Protein AF-A0A2W7MT21-F1 (afdb_monomer)

Foldseek 3Di:
DVVVVVVVVQLVVLQVLCVLLVHHSVVSVVQQVVQQVVCVVVPPDPPDGDGDDPVVSVVSSVVCVPPNNVCSVVVVVVVVVVVVVCVVVVVVVCVVVDDPD

Organism: NCBI:txid990

Radius of gyration: 14.8 Å; Cα contacts (8 Å, |Δi|>4): 73; chains: 1; bounding box: 36×26×34 Å

Structure (mmCIF, N/CA/C/O backbone):
data_AF-A0A2W7MT21-F1
#
_entry.id   AF-A0A2W7MT21-F1
#
loop_
_atom_site.group_PDB
_atom_site.id
_atom_site.type_symbol
_atom_site.label_atom_id
_atom_site.label_alt_id
_atom_site.label_comp_id
_atom_site.label_asym_id
_atom_site.label_entity_id
_atom_site.label_seq_id
_atom_site.pdbx_PDB_ins_code
_atom_site.Cartn_x
_atom_site.Cartn_y
_atom_site.Cartn_z
_atom_site.occupancy
_atom_site.B_iso_or_equiv
_atom_site.auth_seq_id
_atom_site.auth_comp_id
_atom_site.auth_asym_id
_atom_site.auth_atom_id
_atom_site.pdbx_PDB_model_num
ATOM 1 N N . MET A 1 1 ? 19.233 8.896 -8.390 1.00 63.50 1 MET A N 1
ATOM 2 C CA . MET A 1 1 ? 18.911 9.861 -7.313 1.00 63.50 1 MET A CA 1
ATOM 3 C C . MET A 1 1 ? 17.432 9.838 -6.911 1.00 63.50 1 MET A C 1
ATOM 5 O O . MET A 1 1 ? 17.174 9.771 -5.722 1.00 63.50 1 MET A O 1
ATOM 9 N N . SER A 1 2 ? 16.472 9.802 -7.849 1.00 85.19 2 SER A N 1
ATOM 10 C CA . SER A 1 2 ? 15.022 9.849 -7.542 1.00 85.19 2 SER A CA 1
ATOM 11 C C . SER A 1 2 ? 14.501 8.779 -6.555 1.00 85.19 2 SER A C 1
ATOM 13 O O . SER A 1 2 ? 13.733 9.111 -5.658 1.00 85.19 2 SER A O 1
ATOM 15 N N . GLY A 1 3 ? 14.936 7.516 -6.651 1.00 88.81 3 GLY A N 1
ATOM 16 C CA . GLY A 1 3 ? 14.465 6.472 -5.726 1.00 88.81 3 GLY A CA 1
ATOM 17 C C . GLY A 1 3 ? 14.885 6.707 -4.271 1.00 88.81 3 GLY A C 1
ATOM 18 O O . GLY A 1 3 ? 14.094 6.503 -3.357 1.00 88.81 3 GLY A O 1
ATOM 19 N N . LEU A 1 4 ? 16.107 7.204 -4.055 1.00 92.94 4 LEU A N 1
ATOM 20 C CA . LEU A 1 4 ? 16.641 7.452 -2.715 1.00 92.94 4 LEU A CA 1
ATOM 21 C C . LEU A 1 4 ? 15.943 8.644 -2.049 1.00 92.94 4 LEU A C 1
ATOM 23 O O . LEU A 1 4 ? 15.566 8.569 -0.885 1.00 92.94 4 LEU A O 1
ATOM 27 N N . THR A 1 5 ? 15.722 9.725 -2.806 1.00 93.44 5 THR A N 1
ATOM 28 C CA . THR A 1 5 ? 15.018 10.911 -2.301 1.00 93.44 5 THR A CA 1
ATOM 29 C C . THR A 1 5 ? 13.591 10.577 -1.899 1.00 93.44 5 THR A C 1
ATOM 31 O O . THR A 1 5 ? 13.128 11.033 -0.861 1.00 93.44 5 THR A O 1
ATOM 34 N N . VAL A 1 6 ? 12.902 9.747 -2.684 1.00 92.50 6 VAL A N 1
ATOM 35 C CA . VAL A 1 6 ? 11.518 9.394 -2.368 1.00 92.50 6 VAL A CA 1
ATOM 36 C C . VAL A 1 6 ? 11.438 8.361 -1.243 1.00 92.50 6 VAL A C 1
ATOM 38 O O . VAL A 1 6 ? 10.564 8.477 -0.392 1.00 92.50 6 VAL A O 1
ATOM 41 N N . ALA A 1 7 ? 12.383 7.422 -1.151 1.00 92.00 7 ALA A N 1
ATOM 42 C CA . ALA A 1 7 ? 12.456 6.507 -0.012 1.00 92.00 7 ALA A CA 1
ATOM 43 C C . ALA A 1 7 ? 12.592 7.259 1.325 1.00 92.00 7 ALA A C 1
ATOM 45 O O . ALA A 1 7 ? 11.893 6.933 2.281 1.00 92.00 7 ALA A O 1
ATOM 46 N N . LEU A 1 8 ? 13.433 8.300 1.378 1.00 93.75 8 LEU A N 1
ATOM 47 C CA . LEU A 1 8 ? 13.593 9.129 2.578 1.00 93.75 8 LEU A CA 1
ATOM 48 C C . LEU A 1 8 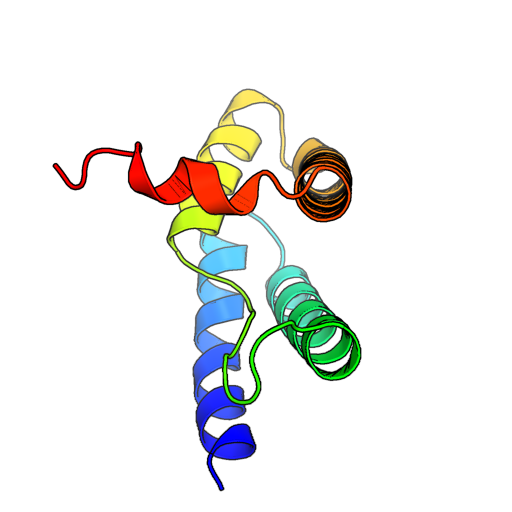? 12.307 9.880 2.959 1.00 93.75 8 LEU A C 1
ATOM 50 O O . LEU A 1 8 ? 12.035 10.040 4.146 1.00 93.75 8 LEU A O 1
ATOM 54 N N . VAL A 1 9 ? 11.508 10.300 1.975 1.00 93.69 9 VAL A N 1
ATOM 55 C CA . VAL A 1 9 ? 10.204 10.948 2.206 1.00 93.69 9 VAL A CA 1
ATOM 56 C C . VAL A 1 9 ? 9.143 9.939 2.664 1.00 93.69 9 VAL A C 1
ATOM 58 O O . VAL A 1 9 ? 8.358 10.252 3.557 1.00 93.69 9 VAL A O 1
ATOM 61 N N . LEU A 1 10 ? 9.148 8.713 2.127 1.00 92.94 10 LEU A N 1
ATOM 62 C CA . LEU A 1 10 ? 8.147 7.693 2.467 1.00 92.94 10 LEU A CA 1
ATOM 63 C C . LEU A 1 10 ? 8.250 7.177 3.906 1.00 92.94 10 LEU A C 1
ATOM 65 O O . LEU A 1 10 ? 7.243 6.738 4.453 1.00 92.94 10 LEU A O 1
ATOM 69 N N . ILE A 1 11 ? 9.442 7.179 4.512 1.00 94.75 11 ILE A N 1
ATOM 70 C CA . ILE A 1 11 ? 9.647 6.651 5.873 1.00 94.75 11 ILE A CA 1
ATOM 71 C C . ILE A 1 11 ? 8.746 7.365 6.898 1.00 94.75 11 ILE A C 1
ATOM 73 O O . ILE A 1 11 ? 7.934 6.686 7.532 1.00 94.75 11 ILE A O 1
ATOM 77 N N . PRO A 1 12 ? 8.831 8.700 7.079 1.00 95.06 12 PRO A N 1
ATOM 78 C CA . PRO A 1 12 ? 7.965 9.397 8.027 1.00 95.06 12 PRO A CA 1
ATOM 79 C C . PRO A 1 12 ? 6.486 9.353 7.616 1.00 95.06 12 PRO A C 1
ATOM 81 O O . PRO A 1 12 ? 5.622 9.250 8.486 1.00 95.06 12 PRO A O 1
ATOM 84 N N . GLU A 1 13 ? 6.182 9.374 6.315 1.00 94.62 13 GLU A N 1
ATOM 85 C CA . GLU A 1 13 ? 4.808 9.324 5.799 1.00 94.62 13 GLU A CA 1
ATOM 86 C C . GLU A 1 13 ? 4.110 7.995 6.141 1.00 94.62 13 GLU A C 1
ATOM 88 O O . GLU A 1 13 ? 3.009 7.981 6.698 1.00 94.62 13 GLU A O 1
ATOM 93 N N . ALA A 1 14 ? 4.778 6.866 5.892 1.00 94.69 14 ALA A N 1
ATOM 94 C CA . ALA A 1 14 ? 4.245 5.539 6.182 1.00 94.69 14 ALA A CA 1
ATOM 95 C C . ALA A 1 14 ? 4.045 5.304 7.687 1.00 94.69 14 ALA A C 1
ATOM 97 O O . ALA A 1 14 ? 3.048 4.701 8.092 1.00 94.69 14 ALA A O 1
ATOM 98 N N . ILE A 1 15 ? 4.967 5.809 8.515 1.00 96.06 15 ILE A N 1
ATOM 99 C CA . ILE A 1 15 ? 4.852 5.762 9.978 1.00 96.06 15 ILE A CA 1
ATOM 100 C C . ILE A 1 15 ? 3.631 6.563 10.442 1.00 96.06 15 ILE A C 1
ATOM 102 O O . ILE A 1 15 ? 2.811 6.042 11.201 1.00 96.06 15 ILE A O 1
ATOM 106 N N . ALA A 1 16 ? 3.478 7.800 9.959 1.00 94.81 16 ALA A N 1
ATOM 107 C CA . ALA A 1 16 ? 2.368 8.668 10.340 1.00 94.81 16 ALA A CA 1
ATOM 108 C C . ALA A 1 16 ? 1.008 8.050 9.978 1.00 94.81 16 ALA A C 1
ATOM 110 O O . ALA A 1 16 ? 0.109 7.997 10.818 1.00 94.81 16 ALA A O 1
ATOM 111 N N . PHE A 1 17 ? 0.860 7.514 8.763 1.00 93.56 17 PHE A N 1
ATOM 112 C CA . PHE A 1 17 ? -0.394 6.890 8.334 1.00 93.56 17 PHE A CA 1
ATOM 113 C C . PHE A 1 17 ? -0.743 5.621 9.111 1.00 93.56 17 PHE A C 1
ATOM 115 O O . PHE A 1 17 ? -1.914 5.421 9.439 1.00 93.56 17 PHE A O 1
ATOM 122 N N . ALA A 1 18 ? 0.247 4.791 9.453 1.00 92.44 18 ALA A N 1
ATOM 123 C CA . ALA A 1 18 ? 0.013 3.622 10.297 1.00 92.44 18 ALA A CA 1
ATOM 124 C C . ALA A 1 18 ? -0.486 4.026 11.692 1.00 92.44 18 ALA A C 1
ATOM 126 O O . ALA A 1 18 ? -1.475 3.475 12.174 1.00 92.44 18 ALA A O 1
ATOM 127 N N . MET A 1 19 ? 0.138 5.037 12.305 1.00 92.19 19 MET A N 1
ATOM 128 C CA . MET A 1 19 ? -0.260 5.525 13.628 1.00 92.19 19 MET A CA 1
ATOM 129 C C . MET A 1 19 ? -1.672 6.117 13.633 1.00 92.19 19 MET A C 1
ATOM 131 O O . MET A 1 19 ? -2.435 5.859 14.562 1.00 92.19 19 MET A O 1
ATOM 135 N N . ILE A 1 20 ? -2.050 6.866 12.591 1.00 90.56 20 ILE A N 1
ATOM 136 C CA . ILE A 1 20 ? -3.408 7.419 12.469 1.00 90.56 20 ILE A CA 1
ATOM 137 C C . ILE A 1 20 ? -4.445 6.287 12.388 1.00 90.56 20 ILE A C 1
ATOM 139 O O . ILE A 1 20 ? -5.500 6.383 13.012 1.00 90.56 20 ILE A O 1
ATOM 143 N N . ALA A 1 21 ? -4.127 5.193 11.688 1.00 87.12 21 ALA A N 1
ATOM 144 C CA . ALA A 1 21 ? -4.967 3.997 11.591 1.00 87.12 21 ALA A CA 1
ATOM 145 C C . ALA A 1 21 ? -4.946 3.092 12.842 1.00 87.12 21 ALA A C 1
ATOM 147 O O . ALA A 1 21 ? -5.571 2.034 12.828 1.00 87.12 21 ALA A O 1
ATOM 148 N N . GLY A 1 22 ? -4.255 3.485 13.920 1.00 87.75 22 GLY A N 1
ATOM 149 C CA . GLY A 1 22 ? -4.155 2.692 15.152 1.00 87.75 22 GLY A CA 1
ATOM 150 C C . GLY A 1 22 ? -3.267 1.448 15.027 1.00 87.75 22 GLY A C 1
ATOM 151 O O . GLY A 1 22 ? -3.364 0.540 15.848 1.00 87.75 22 GLY A O 1
ATOM 152 N N . LEU A 1 23 ? -2.412 1.392 14.003 1.00 89.94 23 LEU A N 1
ATOM 153 C CA . LEU A 1 23 ? -1.463 0.305 13.757 1.00 89.94 23 LEU A CA 1
ATOM 154 C C . LEU A 1 23 ? -0.073 0.654 14.301 1.00 89.94 23 LEU A C 1
ATOM 156 O O . LEU A 1 23 ? 0.277 1.819 14.504 1.00 89.94 23 LEU A O 1
ATOM 160 N N . SER A 1 24 ? 0.770 -0.365 14.484 1.00 93.38 24 SER A N 1
ATOM 161 C CA . SER A 1 24 ? 2.175 -0.143 14.834 1.00 93.38 24 SER A CA 1
ATOM 162 C C . SER A 1 24 ? 2.933 0.551 13.683 1.00 93.38 24 SER A C 1
ATOM 164 O O . SER A 1 24 ? 2.710 0.208 12.517 1.00 93.38 24 SER A O 1
ATOM 166 N N . PRO A 1 25 ? 3.891 1.458 13.970 1.00 94.19 25 PRO A N 1
ATOM 167 C CA . PRO A 1 25 ? 4.720 2.118 12.952 1.00 94.19 25 PRO A CA 1
ATOM 168 C C . PRO A 1 25 ? 5.409 1.154 11.978 1.00 94.19 25 PRO A C 1
ATOM 170 O O . PRO A 1 25 ? 5.519 1.427 10.783 1.00 94.19 25 PRO A O 1
ATOM 173 N N . LEU A 1 26 ? 5.832 -0.006 12.488 1.00 94.75 26 LEU A N 1
ATOM 174 C CA . LEU A 1 26 ? 6.468 -1.055 11.692 1.00 94.75 26 LEU A CA 1
ATOM 175 C C . LEU A 1 26 ? 5.544 -1.574 10.586 1.00 94.75 26 LEU A C 1
ATOM 177 O O . LEU A 1 26 ? 6.013 -1.847 9.486 1.00 94.75 26 LEU A O 1
ATOM 181 N N . THR A 1 27 ? 4.234 -1.643 10.838 1.00 92.44 27 THR A N 1
ATOM 182 C CA . THR A 1 27 ? 3.248 -2.076 9.837 1.00 92.44 27 THR A CA 1
ATOM 183 C C . THR A 1 27 ? 3.247 -1.148 8.623 1.00 92.44 27 THR A C 1
ATOM 185 O O . THR A 1 27 ? 3.217 -1.620 7.487 1.00 92.44 27 THR A O 1
ATOM 188 N N . GLY A 1 28 ? 3.350 0.167 8.848 1.00 92.62 28 GLY A N 1
ATOM 189 C CA . GLY A 1 28 ? 3.451 1.158 7.775 1.00 92.62 28 GLY A CA 1
ATOM 190 C C . GLY A 1 28 ? 4.717 0.985 6.938 1.00 92.62 28 GLY A C 1
ATOM 191 O O . GLY A 1 28 ? 4.648 0.969 5.709 1.00 92.62 28 GLY A O 1
ATOM 192 N N . LEU A 1 29 ? 5.864 0.785 7.594 1.00 94.69 29 LEU A N 1
ATOM 193 C CA . LEU A 1 29 ? 7.143 0.559 6.910 1.00 94.69 29 LEU A CA 1
ATOM 194 C C . LEU A 1 29 ? 7.144 -0.740 6.096 1.00 94.69 29 LEU A C 1
ATOM 196 O O . LEU A 1 29 ? 7.592 -0.737 4.949 1.00 94.69 29 LEU A O 1
ATOM 200 N N . TYR A 1 30 ? 6.595 -1.828 6.644 1.00 93.56 30 TYR A N 1
ATOM 201 C CA . TYR A 1 30 ? 6.449 -3.087 5.911 1.00 93.56 30 TYR A CA 1
ATOM 202 C C . TYR A 1 30 ? 5.533 -2.936 4.697 1.00 93.56 30 TYR A C 1
ATOM 204 O O . TYR A 1 30 ? 5.870 -3.432 3.621 1.00 93.56 30 TYR A O 1
ATOM 212 N N . ALA A 1 31 ? 4.419 -2.211 4.836 1.00 92.56 31 ALA A N 1
ATOM 213 C CA . ALA A 1 31 ? 3.516 -1.936 3.724 1.00 92.56 31 ALA A CA 1
ATOM 214 C C . ALA A 1 31 ? 4.202 -1.113 2.622 1.00 92.56 31 ALA A C 1
ATOM 216 O O . ALA A 1 31 ? 4.126 -1.479 1.450 1.00 92.56 31 ALA A O 1
ATOM 217 N N . ALA A 1 32 ? 4.915 -0.040 2.982 1.00 93.38 32 ALA A N 1
ATOM 218 C CA . ALA A 1 32 ? 5.643 0.799 2.031 1.00 93.38 32 ALA A CA 1
ATOM 219 C C . ALA A 1 32 ? 6.744 0.021 1.291 1.00 93.38 32 ALA A C 1
ATOM 221 O O . ALA A 1 32 ? 6.839 0.104 0.065 1.00 93.38 32 ALA A O 1
ATOM 222 N N . PHE A 1 33 ? 7.535 -0.776 2.017 1.00 93.56 33 PHE A N 1
ATOM 223 C CA . PHE A 1 33 ? 8.576 -1.616 1.426 1.00 93.56 33 PHE A CA 1
ATOM 224 C C . PHE A 1 33 ? 7.991 -2.665 0.473 1.00 93.56 33 PHE A C 1
ATOM 226 O O . PHE A 1 33 ? 8.436 -2.767 -0.670 1.00 93.56 33 PHE A O 1
ATOM 233 N N . MET A 1 34 ? 6.970 -3.412 0.911 1.00 94.12 34 MET A N 1
ATOM 234 C CA . MET A 1 34 ? 6.353 -4.454 0.085 1.00 94.12 34 MET A CA 1
ATOM 235 C C . MET A 1 34 ? 5.673 -3.881 -1.153 1.00 94.12 34 MET A C 1
ATOM 237 O O . MET A 1 34 ? 5.842 -4.427 -2.241 1.00 94.12 34 MET A O 1
ATOM 241 N N . MET A 1 35 ? 4.968 -2.754 -1.027 1.00 93.19 35 MET A N 1
ATOM 242 C CA . MET A 1 35 ? 4.376 -2.079 -2.182 1.00 93.19 35 MET A CA 1
ATOM 243 C C . MET A 1 35 ? 5.444 -1.619 -3.174 1.00 93.19 35 MET A C 1
ATOM 245 O O . MET A 1 35 ? 5.307 -1.885 -4.369 1.00 93.19 35 MET A O 1
ATOM 249 N N . GLY A 1 36 ? 6.528 -0.994 -2.704 1.00 93.06 36 GLY A N 1
ATOM 250 C CA . GLY A 1 36 ? 7.638 -0.587 -3.567 1.00 93.06 36 GLY A CA 1
ATOM 251 C C . GLY A 1 36 ? 8.290 -1.775 -4.280 1.00 93.06 36 GLY A C 1
ATOM 252 O O . GLY A 1 36 ? 8.503 -1.730 -5.490 1.00 93.06 36 GLY A O 1
ATOM 253 N N . PHE A 1 37 ? 8.532 -2.871 -3.558 1.00 93.44 37 PHE A N 1
ATOM 254 C CA . PHE A 1 37 ? 9.112 -4.091 -4.119 1.00 93.44 37 PHE A CA 1
ATOM 255 C C . PHE A 1 37 ? 8.203 -4.729 -5.178 1.00 93.44 37 PHE A C 1
ATOM 257 O O . PHE A 1 37 ? 8.618 -4.899 -6.325 1.00 93.44 37 PHE A O 1
ATOM 264 N N . VAL A 1 38 ? 6.942 -5.011 -4.839 1.00 94.00 38 VAL A N 1
ATOM 265 C CA . VAL A 1 38 ? 5.977 -5.641 -5.756 1.00 94.00 38 VAL A CA 1
ATOM 266 C C . VAL A 1 38 ? 5.752 -4.775 -6.996 1.00 94.00 38 VAL A C 1
ATOM 268 O O . VAL A 1 38 ? 5.796 -5.277 -8.118 1.00 94.00 38 VAL A O 1
ATOM 271 N N . THR A 1 39 ? 5.564 -3.465 -6.832 1.00 93.38 39 THR A N 1
ATOM 272 C CA . THR A 1 39 ? 5.312 -2.571 -7.976 1.00 93.38 39 THR A CA 1
ATOM 273 C C . THR A 1 39 ? 6.551 -2.296 -8.821 1.00 93.38 39 THR A C 1
ATOM 275 O O . THR A 1 39 ? 6.403 -2.006 -10.005 1.00 93.38 39 THR A O 1
ATOM 278 N N . SER A 1 40 ? 7.764 -2.464 -8.288 1.00 93.00 40 SER A N 1
ATOM 279 C CA . SER A 1 40 ? 8.981 -2.406 -9.109 1.00 93.00 40 SER A CA 1
ATOM 280 C C . SER A 1 40 ? 9.084 -3.562 -10.111 1.00 93.00 40 SER A C 1
ATOM 282 O O . SER A 1 40 ? 9.642 -3.377 -11.190 1.00 93.00 40 SER A O 1
ATOM 284 N N . ILE A 1 41 ? 8.512 -4.727 -9.781 1.00 94.62 41 ILE A N 1
ATOM 285 C CA . ILE A 1 41 ? 8.530 -5.927 -10.631 1.00 94.62 41 ILE A CA 1
ATOM 286 C C . ILE A 1 41 ? 7.289 -5.976 -11.533 1.00 94.62 41 ILE A C 1
ATOM 288 O O . ILE A 1 41 ? 7.399 -6.254 -12.725 1.00 94.62 41 ILE A O 1
ATOM 292 N N . PHE A 1 42 ? 6.106 -5.703 -10.972 1.00 93.62 42 PHE A N 1
ATOM 293 C CA . PHE A 1 42 ? 4.810 -5.905 -11.639 1.00 93.62 42 PHE A CA 1
ATOM 294 C C . PHE A 1 42 ? 4.102 -4.605 -12.059 1.00 93.62 42 PHE A C 1
ATOM 296 O O . PHE A 1 42 ? 2.989 -4.645 -12.584 1.00 93.62 42 PHE A O 1
ATOM 303 N N . GLY A 1 43 ? 4.694 -3.437 -11.803 1.00 91.62 43 GLY A N 1
ATOM 304 C CA . GLY A 1 43 ? 4.072 -2.142 -12.076 1.00 91.62 43 GLY A CA 1
ATOM 305 C C . GLY A 1 43 ? 3.901 -1.855 -13.569 1.00 91.62 43 GLY A C 1
ATOM 306 O O . GLY A 1 43 ? 4.799 -2.074 -14.375 1.00 91.62 43 GLY A O 1
ATOM 307 N N . GLY A 1 44 ? 2.749 -1.294 -13.944 1.00 89.12 44 GLY A N 1
ATOM 308 C CA . GLY A 1 44 ? 2.425 -0.992 -15.345 1.00 89.12 44 GLY A CA 1
ATOM 309 C C . GLY A 1 44 ? 3.020 0.310 -15.896 1.00 89.12 44 GLY A C 1
ATOM 310 O O . GLY A 1 44 ? 2.906 0.567 -17.093 1.00 89.12 44 GLY A O 1
ATOM 311 N N . ARG A 1 45 ? 3.621 1.161 -15.051 1.00 92.31 45 ARG A N 1
ATOM 312 C CA . ARG A 1 45 ? 4.191 2.452 -15.466 1.00 92.31 45 ARG A CA 1
ATOM 313 C C . ARG A 1 45 ? 5.519 2.733 -14.754 1.00 92.31 45 ARG A C 1
ATOM 315 O O . ARG A 1 45 ? 5.502 3.066 -13.567 1.00 92.31 45 ARG A O 1
ATOM 322 N N . PRO A 1 46 ? 6.653 2.657 -15.473 1.00 88.75 46 PRO A N 1
ATOM 323 C CA . PRO A 1 46 ? 7.962 2.974 -14.916 1.00 88.75 46 PRO A CA 1
ATOM 324 C C . PRO A 1 46 ? 8.014 4.386 -14.322 1.00 88.75 46 PRO A C 1
ATOM 326 O O . PRO A 1 46 ? 7.458 5.330 -14.887 1.00 88.75 46 PRO A O 1
ATOM 329 N N . GLY A 1 47 ? 8.683 4.524 -13.178 1.00 87.38 47 GLY A N 1
ATOM 330 C CA . GLY A 1 47 ? 8.852 5.800 -12.476 1.00 87.38 47 GLY A CA 1
ATOM 331 C C . GLY A 1 47 ? 7.673 6.228 -11.595 1.00 87.38 47 GLY A C 1
ATOM 332 O O . GLY A 1 47 ? 7.794 7.236 -10.904 1.00 87.38 47 GLY A O 1
ATOM 333 N N . MET A 1 48 ? 6.560 5.483 -11.572 1.00 92.19 48 MET A N 1
ATOM 334 C CA . MET A 1 48 ? 5.514 5.688 -10.564 1.00 92.19 48 MET A CA 1
ATOM 335 C C . MET A 1 48 ? 5.884 5.010 -9.248 1.00 92.19 48 MET A C 1
ATOM 337 O O . MET A 1 48 ? 6.351 3.873 -9.236 1.00 92.19 48 MET A O 1
ATOM 341 N N . ILE A 1 49 ? 5.629 5.701 -8.140 1.00 90.19 49 ILE A N 1
ATOM 342 C CA . ILE A 1 49 ? 5.931 5.218 -6.794 1.00 90.19 49 ILE A CA 1
ATOM 343 C C . ILE A 1 49 ? 4.627 4.807 -6.131 1.00 90.19 49 ILE A C 1
ATOM 345 O O . ILE A 1 49 ? 3.657 5.560 -6.133 1.00 90.19 49 ILE A O 1
ATOM 349 N N . SER A 1 50 ? 4.608 3.590 -5.595 1.00 88.94 50 SER A N 1
ATOM 350 C CA . SER A 1 50 ? 3.469 3.034 -4.870 1.00 88.94 50 SER A CA 1
ATOM 351 C C . SER A 1 50 ? 3.877 2.759 -3.430 1.00 88.94 50 SER A C 1
ATOM 353 O O . SER A 1 50 ? 4.908 2.138 -3.183 1.00 88.94 50 SER A O 1
ATOM 355 N N . GLY A 1 51 ? 3.070 3.223 -2.482 1.00 86.25 51 GLY A N 1
ATOM 356 C CA . GLY A 1 51 ? 3.357 3.121 -1.056 1.00 86.25 51 GLY A CA 1
ATOM 357 C C . GLY A 1 51 ? 2.141 3.477 -0.208 1.00 86.25 51 GLY A C 1
ATOM 358 O O . GLY A 1 51 ? 1.003 3.400 -0.676 1.00 86.25 51 GLY A O 1
ATOM 359 N N . ALA A 1 52 ? 2.384 3.859 1.044 1.00 85.56 52 ALA A N 1
ATOM 360 C CA . ALA A 1 52 ? 1.333 4.310 1.949 1.00 85.56 52 ALA A CA 1
ATOM 361 C C . ALA A 1 52 ? 0.807 5.689 1.511 1.00 85.56 52 ALA A C 1
ATOM 363 O O . ALA A 1 52 ? 1.598 6.580 1.229 1.00 85.56 52 ALA A O 1
ATOM 364 N N . THR A 1 53 ? -0.516 5.864 1.454 1.00 90.69 53 THR A N 1
ATOM 365 C CA . THR A 1 53 ? -1.156 7.140 1.087 1.00 90.69 53 THR A CA 1
ATOM 366 C C . THR A 1 53 ? -2.238 7.514 2.092 1.00 90.69 53 THR A C 1
ATOM 368 O O . THR A 1 53 ? -2.900 6.641 2.665 1.00 90.69 53 THR A O 1
ATOM 371 N N . GLY A 1 54 ? -2.474 8.817 2.258 1.00 89.38 54 GLY A N 1
ATOM 372 C CA . GLY A 1 54 ? -3.497 9.326 3.174 1.00 89.38 54 GLY A CA 1
ATOM 373 C C . GLY A 1 54 ? -4.910 8.857 2.816 1.00 89.38 54 GLY A C 1
ATOM 374 O O . GLY A 1 54 ? -5.692 8.541 3.708 1.00 89.38 54 GLY A O 1
ATOM 375 N N . ALA A 1 55 ? -5.219 8.723 1.521 1.00 91.56 55 ALA A N 1
ATOM 376 C CA . ALA A 1 55 ? -6.521 8.240 1.056 1.00 91.56 55 ALA A CA 1
ATOM 377 C C . ALA A 1 55 ? -6.841 6.833 1.592 1.00 91.56 55 ALA A C 1
ATOM 379 O O . ALA A 1 55 ? -7.934 6.597 2.102 1.00 91.56 55 ALA A O 1
ATOM 380 N N . VAL A 1 56 ? -5.871 5.914 1.538 1.00 92.12 56 VAL A N 1
ATOM 381 C CA . VAL A 1 56 ? -6.036 4.561 2.089 1.00 92.12 56 VAL A CA 1
ATOM 382 C C . VAL A 1 56 ? -6.056 4.600 3.617 1.00 92.12 56 VAL A C 1
ATOM 384 O O . VAL A 1 56 ? -6.893 3.937 4.226 1.00 92.12 56 VAL A O 1
ATOM 387 N N . ALA A 1 57 ? -5.197 5.409 4.245 1.00 92.31 57 ALA A N 1
ATOM 388 C CA . ALA A 1 57 ? -5.141 5.53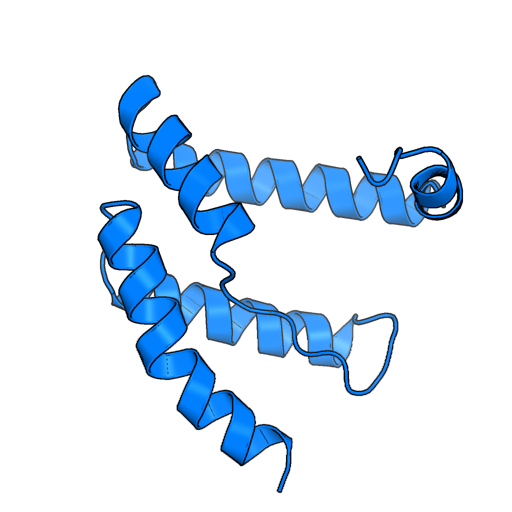3 5.701 1.00 92.31 57 ALA A CA 1
ATOM 389 C C . ALA A 1 57 ? -6.494 5.950 6.301 1.00 92.31 57 ALA A C 1
ATOM 391 O O . ALA A 1 57 ? -6.958 5.320 7.246 1.00 92.31 57 ALA A O 1
ATOM 392 N N . VAL A 1 58 ? -7.172 6.946 5.716 1.00 92.94 58 VAL A N 1
ATOM 393 C CA . VAL A 1 58 ? -8.495 7.409 6.177 1.00 92.94 58 VAL A CA 1
ATOM 394 C C . VAL A 1 58 ? -9.543 6.292 6.117 1.00 92.94 58 VAL A C 1
ATOM 396 O O . VAL A 1 58 ? -10.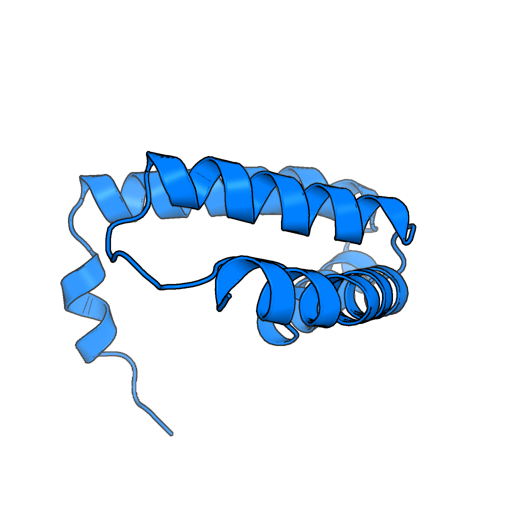325 6.130 7.056 1.00 92.94 58 VAL A 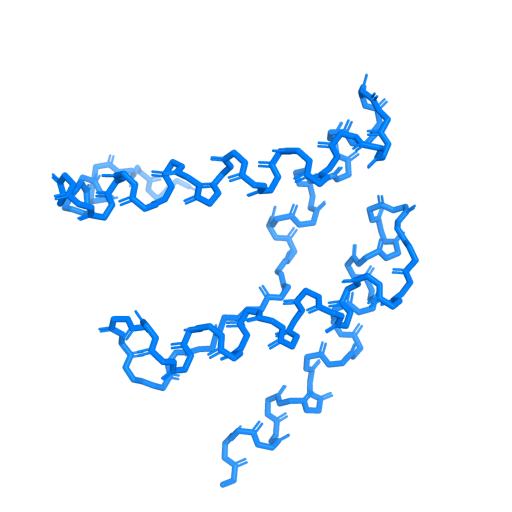O 1
ATOM 399 N N . VAL A 1 59 ? -9.537 5.479 5.057 1.00 93.62 59 VAL A N 1
ATOM 400 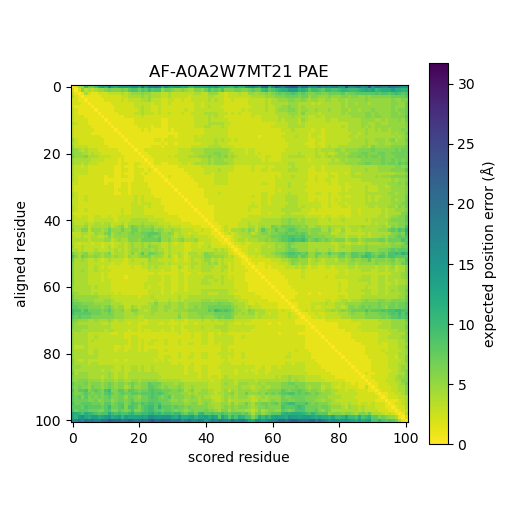C CA . VAL A 1 59 ? -10.446 4.326 4.932 1.00 93.62 59 VAL A CA 1
ATOM 401 C C . VAL A 1 59 ? -10.131 3.261 5.986 1.00 93.62 59 VAL A C 1
ATOM 403 O O . VAL A 1 59 ? -11.045 2.748 6.632 1.00 93.62 59 VAL A O 1
ATOM 406 N N . LEU A 1 60 ? -8.847 2.962 6.215 1.00 92.94 60 LEU A N 1
ATOM 407 C CA . LEU A 1 60 ? -8.428 1.996 7.235 1.00 92.94 60 LEU A CA 1
ATOM 408 C C . LEU A 1 60 ? -8.781 2.454 8.653 1.00 92.94 60 LEU A C 1
ATOM 410 O O . LEU A 1 60 ? -9.195 1.630 9.460 1.00 92.94 60 LEU A O 1
ATO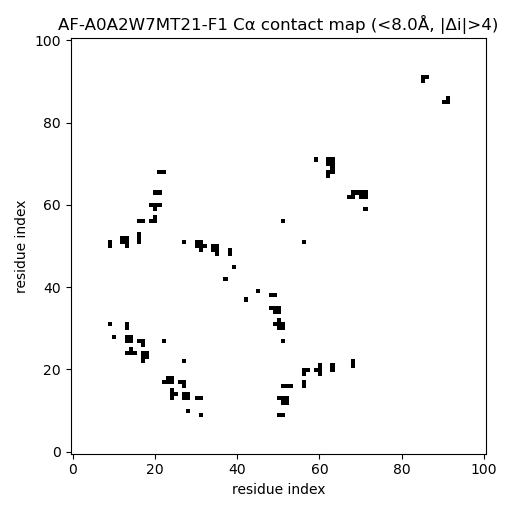M 414 N N . VAL A 1 61 ? -8.695 3.754 8.948 1.00 93.12 61 VAL A N 1
ATOM 415 C CA . VAL A 1 61 ? -9.144 4.328 10.230 1.00 93.12 61 VAL A CA 1
ATOM 416 C C . VAL A 1 61 ? -10.633 4.080 10.443 1.00 93.12 61 VAL A C 1
ATOM 418 O O . VAL A 1 61 ? -11.047 3.662 11.524 1.00 93.12 61 VAL A O 1
ATOM 421 N N . ALA A 1 62 ? -11.453 4.347 9.423 1.00 93.50 62 ALA A N 1
ATOM 422 C CA . ALA A 1 62 ? -12.895 4.135 9.502 1.00 93.50 62 ALA A CA 1
ATOM 423 C C . ALA A 1 62 ? -13.240 2.647 9.691 1.00 93.50 62 ALA A C 1
ATOM 425 O O . ALA A 1 62 ? -14.114 2.307 10.494 1.00 93.50 62 ALA A O 1
ATOM 426 N N . LEU A 1 63 ? -12.516 1.753 9.010 1.00 94.00 63 LEU A N 1
ATOM 427 C CA . LEU A 1 63 ? -12.649 0.307 9.181 1.00 94.00 63 LEU A CA 1
ATOM 428 C C . LEU A 1 63 ? -12.248 -0.138 10.594 1.00 94.00 63 LEU A C 1
ATOM 430 O O . LEU A 1 63 ? -13.021 -0.822 11.258 1.00 94.00 63 LEU A O 1
ATOM 434 N N . ALA A 1 64 ? -11.081 0.293 11.077 1.00 91.06 64 ALA A N 1
ATOM 435 C CA . ALA A 1 64 ? -10.571 -0.059 12.400 1.00 91.06 64 ALA A CA 1
ATOM 436 C C . ALA A 1 64 ? -11.555 0.339 13.506 1.00 91.06 64 ALA A C 1
ATOM 438 O O . ALA A 1 64 ? -11.804 -0.430 14.429 1.00 91.06 64 ALA A O 1
ATOM 439 N N . LYS A 1 65 ? -12.165 1.524 13.377 1.00 90.88 65 LYS A N 1
ATOM 440 C CA . LYS A 1 65 ? -13.172 2.022 14.322 1.00 90.88 65 LYS A CA 1
ATOM 441 C C . LYS A 1 65 ? -14.485 1.243 14.290 1.00 90.88 65 LYS A C 1
ATOM 443 O O . LYS A 1 65 ? -15.176 1.214 15.301 1.00 90.88 65 LYS A O 1
ATOM 448 N N . SER A 1 66 ? -14.854 0.669 13.147 1.00 93.81 66 SER A N 1
ATOM 449 C CA . SER A 1 66 ? -16.145 -0.011 12.976 1.00 93.81 66 SER A CA 1
ATOM 450 C C . SER A 1 66 ? -16.080 -1.519 13.227 1.00 93.81 66 SER A C 1
ATOM 452 O O . SER A 1 66 ? -17.039 -2.069 13.757 1.00 93.81 66 SER A O 1
ATOM 454 N N . HIS A 1 67 ? -14.974 -2.180 12.874 1.00 91.25 67 HIS A N 1
ATOM 455 C CA . HIS A 1 67 ? -14.847 -3.646 12.914 1.00 91.25 67 HIS A CA 1
ATOM 456 C C . HIS A 1 67 ? -13.652 -4.147 13.739 1.00 91.25 67 HIS A C 1
ATOM 458 O O . HIS A 1 67 ? -13.585 -5.335 14.037 1.00 91.25 67 HIS A O 1
ATOM 464 N N . GLY A 1 68 ? -12.729 -3.261 14.123 1.00 88.12 68 GLY A N 1
ATOM 465 C CA . GLY A 1 68 ? -11.477 -3.610 14.795 1.00 88.12 68 GLY A CA 1
ATOM 4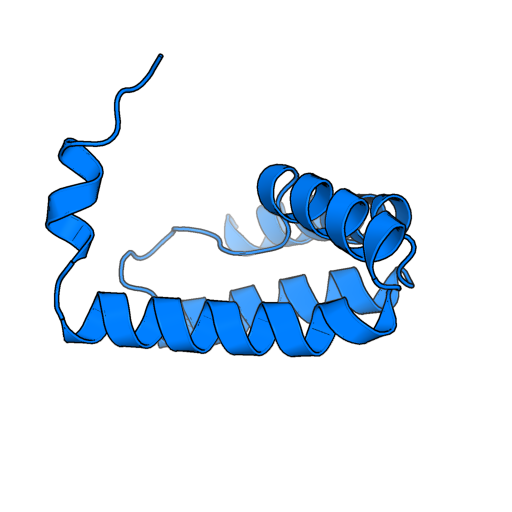66 C C . GLY A 1 68 ? -10.270 -3.638 13.843 1.00 88.12 68 GLY A C 1
ATOM 467 O O . GLY A 1 68 ? -10.421 -3.860 12.634 1.00 88.12 68 GLY A O 1
ATOM 468 N N . PRO A 1 69 ? -9.052 -3.376 14.352 1.00 85.38 69 PRO A N 1
ATOM 469 C CA . PRO A 1 69 ? -7.827 -3.348 13.549 1.00 85.38 69 PRO A CA 1
ATOM 470 C C . PRO A 1 69 ? -7.445 -4.717 12.960 1.00 85.38 69 PRO A C 1
ATOM 472 O O . PRO A 1 69 ? -6.729 -4.780 11.961 1.00 85.38 69 PRO A O 1
ATOM 475 N N . GLU A 1 70 ? -7.948 -5.816 13.518 1.00 88.81 70 GLU A N 1
ATOM 476 C CA . GLU A 1 70 ? -7.672 -7.187 13.073 1.00 88.81 70 GLU A CA 1
ATOM 477 C C . GLU A 1 70 ? -8.200 -7.445 11.651 1.00 88.81 70 GLU A C 1
ATOM 479 O O . GLU A 1 70 ? -7.608 -8.207 10.882 1.00 88.81 70 GLU A O 1
ATOM 484 N N . TYR A 1 71 ? -9.277 -6.754 11.259 1.00 91.62 71 TYR A N 1
ATOM 485 C CA . TYR A 1 71 ? -9.890 -6.874 9.932 1.00 91.62 71 TYR A CA 1
ATOM 486 C C . TYR A 1 71 ? -9.137 -6.123 8.830 1.00 91.62 71 TYR A C 1
ATOM 488 O O . TYR A 1 71 ? -9.412 -6.332 7.642 1.00 91.62 71 TYR A O 1
ATOM 496 N N . ILE A 1 72 ? -8.170 -5.270 9.184 1.00 91.19 72 ILE A N 1
ATOM 497 C CA . ILE A 1 72 ? -7.396 -4.490 8.211 1.00 91.19 72 ILE A CA 1
ATOM 498 C C . ILE A 1 72 ? -6.638 -5.419 7.267 1.00 91.19 72 ILE A C 1
ATOM 500 O O . ILE A 1 72 ? -6.697 -5.240 6.052 1.00 91.19 72 ILE A O 1
ATOM 504 N N . PHE A 1 73 ? -5.973 -6.443 7.805 1.00 90.44 73 PHE A N 1
ATOM 505 C CA . PHE A 1 73 ? -5.194 -7.371 6.989 1.00 90.44 73 PHE A CA 1
ATOM 506 C C . PHE A 1 73 ? -6.078 -8.118 5.981 1.00 90.44 73 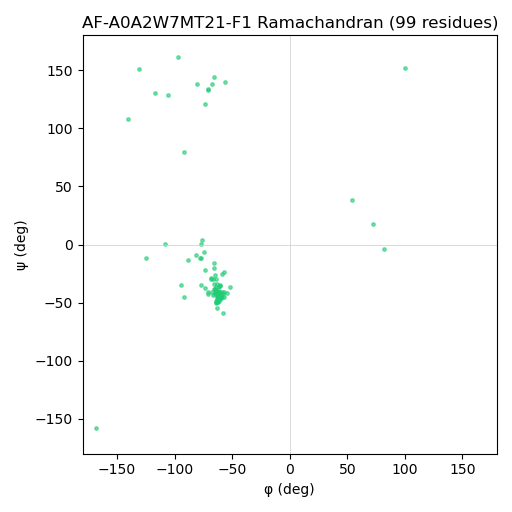PHE A C 1
ATOM 508 O O . PHE A 1 73 ? -5.788 -8.118 4.785 1.00 90.44 73 PHE A O 1
ATOM 515 N N . ALA A 1 74 ? -7.202 -8.678 6.442 1.00 94.12 74 ALA A N 1
ATOM 516 C CA . ALA A 1 74 ? -8.162 -9.365 5.578 1.00 94.12 74 ALA A CA 1
ATOM 517 C C . ALA A 1 74 ? -8.715 -8.438 4.481 1.00 94.12 74 ALA A C 1
ATOM 519 O O . ALA A 1 74 ? -8.817 -8.835 3.319 1.00 94.12 74 ALA A O 1
ATOM 520 N N . THR A 1 75 ? -9.005 -7.182 4.827 1.00 94.56 75 THR A N 1
ATOM 521 C CA . THR A 1 75 ? -9.524 -6.187 3.880 1.00 94.56 75 THR A CA 1
ATOM 522 C C . THR A 1 75 ? -8.490 -5.800 2.828 1.00 94.56 75 THR A C 1
ATOM 524 O O . THR A 1 75 ? -8.832 -5.694 1.652 1.00 94.56 75 THR A O 1
ATOM 527 N N . VAL A 1 76 ? -7.219 -5.631 3.208 1.00 93.06 76 VAL A N 1
ATOM 528 C CA . VAL A 1 76 ? -6.132 -5.325 2.262 1.00 93.06 76 VAL A CA 1
ATOM 529 C C . VAL A 1 76 ? -5.906 -6.486 1.294 1.00 93.06 76 VAL A C 1
ATOM 531 O O . VAL A 1 76 ? -5.772 -6.258 0.091 1.00 93.06 76 VAL A O 1
ATOM 534 N N . VAL A 1 77 ? -5.926 -7.728 1.785 1.00 94.81 77 VAL A N 1
ATOM 535 C CA . VAL A 1 77 ? -5.826 -8.923 0.931 1.00 94.81 77 VAL A CA 1
ATOM 536 C C . VAL A 1 77 ? -7.000 -8.988 -0.048 1.00 94.81 77 VAL A C 1
ATOM 538 O O . VAL A 1 77 ? -6.793 -9.175 -1.248 1.00 94.81 77 VAL A O 1
ATOM 541 N N . LEU A 1 78 ? -8.227 -8.766 0.433 1.00 96.94 78 LEU A N 1
ATOM 542 C CA . LEU A 1 78 ? -9.422 -8.721 -0.410 1.00 96.94 78 LEU A CA 1
ATOM 543 C C . LEU A 1 78 ? -9.340 -7.615 -1.470 1.00 96.94 78 LEU A C 1
ATOM 545 O O . LEU A 1 78 ? -9.610 -7.868 -2.644 1.00 96.94 78 LEU A O 1
ATOM 549 N N . ALA A 1 79 ? -8.916 -6.410 -1.085 1.00 95.88 79 ALA A N 1
ATOM 550 C CA . ALA A 1 79 ? -8.719 -5.298 -2.007 1.00 95.88 79 ALA A CA 1
ATOM 551 C C . ALA A 1 79 ? -7.679 -5.636 -3.087 1.00 95.88 79 ALA A C 1
ATOM 553 O O . ALA A 1 79 ? -7.919 -5.367 -4.264 1.00 95.88 79 ALA A O 1
ATOM 554 N N . GLY A 1 80 ? -6.569 -6.282 -2.717 1.00 94.88 80 GLY A N 1
ATOM 555 C CA . GLY A 1 80 ? -5.559 -6.762 -3.664 1.00 94.88 80 GLY A CA 1
ATOM 556 C C . GLY A 1 80 ? -6.120 -7.783 -4.657 1.00 94.88 80 GLY A C 1
ATOM 557 O O . GLY A 1 80 ? -5.894 -7.659 -5.861 1.00 94.88 80 GLY A O 1
ATOM 558 N N . MET A 1 81 ? -6.926 -8.744 -4.192 1.00 97.44 81 MET A N 1
ATOM 559 C CA . MET A 1 81 ? -7.604 -9.700 -5.081 1.00 97.44 81 MET A CA 1
ATOM 560 C C . MET A 1 81 ? -8.544 -8.994 -6.065 1.00 97.44 81 MET A C 1
ATOM 562 O O . MET A 1 81 ? -8.518 -9.286 -7.262 1.00 97.44 81 MET A O 1
ATOM 566 N N . ILE A 1 82 ? -9.328 -8.022 -5.589 1.00 97.00 82 ILE A N 1
ATOM 567 C CA . ILE A 1 82 ? -10.214 -7.217 -6.441 1.00 97.00 82 ILE A CA 1
ATOM 568 C C . ILE A 1 82 ? -9.403 -6.416 -7.471 1.00 97.00 82 ILE A C 1
ATOM 570 O O . ILE A 1 82 ? -9.785 -6.368 -8.641 1.00 97.00 82 ILE A O 1
ATOM 574 N N . GLN A 1 83 ? -8.265 -5.831 -7.081 1.00 95.31 83 GLN A N 1
ATOM 575 C CA . GLN A 1 83 ? -7.375 -5.103 -7.994 1.00 95.31 83 GLN A CA 1
ATOM 576 C C . GLN A 1 83 ? -6.801 -6.011 -9.089 1.00 95.31 83 GLN A C 1
ATOM 578 O O . GLN A 1 83 ? -6.807 -5.631 -10.262 1.00 95.31 83 GLN A O 1
ATOM 583 N N . VAL A 1 84 ? -6.356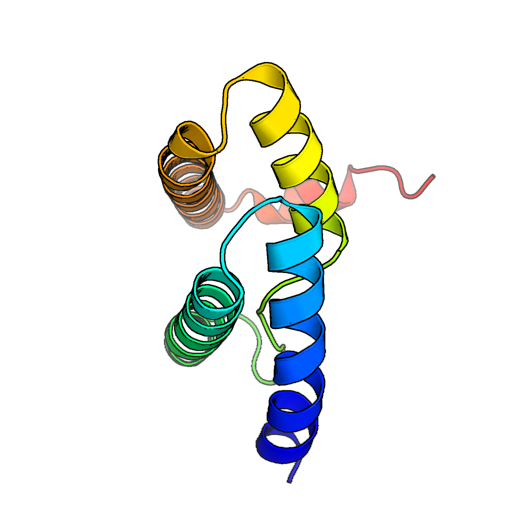 -7.221 -8.735 1.00 95.19 84 VAL A N 1
ATOM 584 C CA . VAL A 1 84 ? -5.859 -8.210 -9.706 1.00 95.19 84 VAL A CA 1
ATOM 585 C C . VAL A 1 84 ? -6.966 -8.616 -10.679 1.00 95.19 84 VAL A C 1
ATOM 587 O O . VAL A 1 84 ? -6.750 -8.590 -11.891 1.00 95.19 84 VAL A O 1
ATOM 590 N N . LEU A 1 85 ? -8.171 -8.913 -10.180 1.00 96.94 85 LEU A N 1
ATOM 591 C CA . LEU A 1 85 ? -9.328 -9.242 -11.020 1.00 96.94 85 LEU A CA 1
ATOM 592 C C . LEU A 1 85 ? -9.688 -8.093 -11.970 1.00 96.94 85 LEU A C 1
ATOM 594 O O . LEU A 1 85 ? -9.882 -8.318 -13.166 1.00 96.94 85 LEU A O 1
ATOM 598 N N . ALA A 1 86 ? -9.715 -6.855 -11.473 1.00 96.12 86 ALA A N 1
ATOM 599 C CA . ALA A 1 86 ? -9.964 -5.675 -12.296 1.00 96.12 86 ALA A CA 1
ATOM 600 C C . ALA A 1 86 ? -8.888 -5.480 -13.382 1.00 96.12 86 ALA A C 1
ATOM 602 O O . ALA A 1 86 ? -9.211 -5.072 -14.504 1.00 96.12 86 ALA A O 1
ATOM 603 N N . GLY A 1 87 ? -7.629 -5.809 -13.070 1.00 94.25 87 GLY A N 1
ATOM 604 C CA . GLY A 1 87 ? -6.516 -5.827 -14.019 1.00 94.25 87 GLY A CA 1
ATOM 605 C C . GLY A 1 87 ? -6.697 -6.871 -15.124 1.00 94.25 87 GLY A C 1
ATOM 606 O O . GLY A 1 87 ? -6.628 -6.527 -16.306 1.00 94.25 87 GLY A O 1
ATOM 607 N N . VAL A 1 88 ? -7.008 -8.120 -14.758 1.00 95.44 88 VAL A N 1
ATOM 608 C CA . VAL A 1 88 ? -7.236 -9.232 -15.707 1.00 95.44 88 VAL A CA 1
ATOM 609 C C . VAL A 1 88 ? -8.432 -8.953 -16.621 1.00 95.44 88 VAL A C 1
ATOM 611 O O . VAL A 1 88 ? -8.353 -9.161 -17.832 1.00 95.44 88 VAL A O 1
ATOM 614 N N . LEU A 1 89 ? -9.515 -8.403 -16.069 1.00 96.62 89 LEU A N 1
ATOM 615 C CA . LEU A 1 89 ? -10.722 -8.027 -16.815 1.00 96.62 89 LEU A CA 1
ATOM 616 C C . LEU A 1 89 ? -10.572 -6.715 -17.614 1.00 96.62 89 LEU A C 1
ATOM 618 O O . LEU A 1 89 ? -11.514 -6.291 -18.286 1.00 96.62 89 LEU A O 1
ATOM 622 N N . LYS A 1 90 ? -9.402 -6.058 -17.566 1.00 93.12 90 LYS A N 1
ATOM 623 C CA . LYS A 1 90 ? -9.104 -4.787 -18.256 1.00 93.12 90 LYS A CA 1
ATOM 624 C C . LYS A 1 90 ? -10.115 -3.674 -17.938 1.00 93.12 90 LYS A C 1
ATOM 626 O O . LYS A 1 90 ? -10.453 -2.853 -18.799 1.00 93.12 90 LYS A O 1
ATOM 631 N N . LEU A 1 91 ? -10.575 -3.609 -16.686 1.00 94.12 91 LEU A N 1
ATOM 632 C CA . LEU A 1 91 ? -11.572 -2.629 -16.233 1.00 94.12 91 LEU A CA 1
ATOM 633 C C . LEU A 1 91 ? -11.004 -1.209 -16.066 1.00 94.12 91 LEU A C 1
ATOM 635 O O . LEU A 1 91 ? -11.764 -0.261 -15.887 1.00 94.12 91 LEU A O 1
ATOM 639 N N . GLY A 1 92 ? -9.688 -1.018 -16.201 1.00 88.25 92 GLY A N 1
ATOM 640 C CA . GLY A 1 92 ? -9.040 0.291 -16.051 1.00 88.25 92 GLY A CA 1
ATOM 641 C C . GLY A 1 92 ? -9.575 1.388 -16.984 1.00 88.25 92 GLY A C 1
ATOM 642 O O . GLY A 1 92 ? -9.509 2.563 -16.641 1.00 88.25 92 GLY A O 1
ATOM 643 N N . LYS A 1 93 ? -10.177 1.041 -18.132 1.00 90.44 93 LYS A N 1
ATOM 644 C CA . LYS A 1 93 ? -10.800 2.021 -19.047 1.00 90.44 93 LYS A CA 1
ATOM 645 C C . LYS A 1 93 ? -12.009 2.746 -18.442 1.00 90.44 93 LYS A C 1
ATOM 647 O O . LYS A 1 93 ? -12.297 3.872 -18.844 1.00 90.44 93 LYS A O 1
ATOM 652 N N . PHE A 1 94 ? -12.691 2.126 -17.476 1.00 92.56 94 PHE A N 1
ATOM 653 C CA . PHE A 1 94 ? -13.891 2.681 -16.848 1.00 92.56 94 PHE A CA 1
ATOM 654 C C . PHE A 1 94 ? -13.584 3.781 -15.830 1.00 92.56 94 PHE A C 1
ATOM 656 O O . PHE A 1 94 ? -14.491 4.522 -15.469 1.00 92.56 94 PHE A O 1
ATOM 663 N N . ILE A 1 95 ? -12.317 3.970 -15.435 1.00 91.44 95 ILE A N 1
ATOM 664 C CA . ILE A 1 95 ? -11.927 5.076 -14.546 1.00 91.44 95 ILE A CA 1
ATOM 665 C C . ILE A 1 95 ? -12.285 6.448 -15.137 1.00 91.44 95 ILE A C 1
ATOM 667 O O . ILE A 1 95 ? -12.541 7.389 -14.399 1.00 91.44 95 ILE A O 1
ATOM 671 N N . ARG A 1 96 ? -12.376 6.548 -16.472 1.00 90.25 96 ARG A N 1
ATOM 672 C CA . ARG A 1 96 ? -12.791 7.767 -17.186 1.00 90.25 96 ARG A CA 1
ATOM 673 C C . ARG A 1 96 ? -14.246 8.170 -16.923 1.00 90.25 96 ARG A C 1
ATOM 675 O O . ARG A 1 96 ? -14.616 9.283 -17.268 1.00 90.25 96 ARG A O 1
ATOM 682 N N . LEU A 1 97 ? -15.063 7.269 -16.374 1.00 94.00 97 LEU A N 1
ATOM 683 C CA . LEU A 1 97 ? -16.460 7.535 -16.026 1.00 94.00 97 LEU A CA 1
ATOM 684 C C . LEU A 1 97 ? -16.618 8.103 -14.610 1.00 94.00 97 LEU A C 1
ATOM 686 O O . LEU A 1 97 ? -17.702 8.571 -14.275 1.00 94.00 97 LEU A O 1
ATOM 690 N N . VAL A 1 98 ? -15.574 8.044 -13.775 1.00 92.44 98 VAL A N 1
ATOM 691 C CA . VAL A 1 98 ? -15.627 8.590 -12.416 1.00 92.44 98 VAL A CA 1
ATOM 692 C C . VAL A 1 98 ? -15.581 10.119 -12.504 1.00 92.44 98 VAL A C 1
ATOM 694 O O . VAL A 1 98 ? -14.619 10.658 -13.058 1.00 92.44 98 VAL A O 1
ATOM 697 N N . PRO A 1 99 ? -16.599 10.828 -11.988 1.00 90.62 99 PRO A N 1
ATOM 698 C CA . PRO A 1 99 ? -16.628 12.279 -12.040 1.00 90.62 99 PRO A CA 1
ATOM 699 C C . PRO A 1 99 ? -15.580 12.861 -11.086 1.00 90.62 99 PRO A C 1
ATOM 701 O O . PRO A 1 99 ? -15.454 12.430 -9.940 1.00 90.62 99 PRO A O 1
ATOM 704 N N . ILE A 1 100 ? -14.827 13.843 -11.575 1.00 84.81 100 ILE A N 1
ATOM 705 C CA . ILE A 1 100 ? -13.852 14.602 -10.788 1.00 84.81 100 ILE A CA 1
ATOM 706 C C . ILE A 1 100 ? -14.614 15.818 -10.254 1.00 84.81 100 ILE A C 1
ATOM 708 O O . ILE A 1 100 ? -14.622 16.870 -10.890 1.00 84.81 100 ILE A O 1
ATOM 712 N N . LEU A 1 101 ? -15.382 15.606 -9.186 1.00 62.56 101 LEU A N 1
ATOM 713 C CA . LEU A 1 101 ? -16.164 16.640 -8.499 1.00 62.56 101 LEU A CA 1
ATOM 714 C C . LEU A 1 101 ? -15.379 17.220 -7.325 1.00 62.56 101 LEU A C 1
ATOM 716 O O . LEU A 1 101 ? -14.639 16.441 -6.680 1.00 62.56 101 LEU A O 1
#

pLDDT: mean 91.82, std 4.91, range [62.56, 97.44]

InterPro domains:
  IPR011547 SLC26A/SulP transporter domain [PF00916] (1-99)
  IPR052706 Membrane-associated Transporter-like [PTHR43310] (1-99)

Secondary structure (DSSP, 8-state):
-HHHHHHHHHHHHHHHHHHHTT--HHHHHHHHHHHHHHHHHH-SSTT------HHHHHHHHHHHHHH-TTHHHHHHHHHHHHHHHHHHTTGGGGGGGS---

Solvent-accessible surface area (backbone atoms only — not comparable to full-atom values): 5779 Å² total; per-residue (Å²): 112,71,70,60,58,48,51,64,56,44,54,63,51,14,28,52,39,18,46,71,33,73,42,57,45,65,57,17,49,52,49,27,52,51,37,39,55,52,42,72,76,70,49,95,52,89,92,67,85,52,59,69,49,68,74,59,29,55,52,44,31,55,44,25,76,74,75,35,63,80,51,50,61,59,50,51,54,51,50,50,52,53,52,51,51,37,56,76,70,60,49,72,72,56,60,79,73,60,80,92,122

Sequence (101 aa):
MSGLTVALVLIPEAIAFAMIAGLSPLTGLYAAFMMGFVTSIFGGRPGMISGATGAVAVVLVALAKSHGPEYIFATVVLAGMIQVLAGVLKLGKFIRLVPIL

Mean predicted aligned error: 3.78 Å